Protein AF-A0A2N2T9Z0-F1 (afdb_monomer_lite)

Radius of gyration: 15.75 Å; chains: 1; bounding box: 31×23×44 Å

Foldseek 3Di:
DVVVVVVLVCVLCLPVCCCVPPLCPPVSNDLLSVLVCCCPVVPHPVVVSVVSVVVVVVVVVVSVVVVVVVVVVVVVVD

Secondary structure (DSSP, 8-state):
-HHHHHHHHHHHTHHHHHHHHTTT-TT---HHHHHHHHHHTSS--HHHHHHHHHHHHHHHHHHHHHHHHHHHHHHTT-

pLDDT: mean 81.25, std 6.17, range [54.06, 90.81]

Structure (mmCIF, N/CA/C/O backbone):
data_AF-A0A2N2T9Z0-F1
#
_entry.id   AF-A0A2N2T9Z0-F1
#
loop_
_atom_site.group_PDB
_atom_site.id
_atom_site.type_symbol
_atom_site.label_atom_id
_atom_site.label_alt_id
_atom_site.label_comp_id
_atom_site.label_asym_id
_atom_site.label_entity_id
_atom_site.label_seq_id
_atom_site.pdbx_PDB_ins_code
_atom_site.Cartn_x
_atom_site.Cartn_y
_atom_site.Cartn_z
_atom_site.occupancy
_atom_site.B_iso_or_equiv
_atom_site.auth_seq_id
_atom_site.auth_comp_id
_atom_site.auth_asym_id
_atom_site.auth_atom_id
_atom_site.pdbx_PDB_model_num
ATOM 1 N N . LEU A 1 1 ? -10.203 -6.470 19.233 1.00 65.00 1 LEU A N 1
ATOM 2 C CA . LEU A 1 1 ? -9.819 -5.191 18.584 1.00 65.00 1 LEU A CA 1
ATOM 3 C C . LEU A 1 1 ? -8.392 -5.233 18.041 1.00 65.00 1 LEU A C 1
ATOM 5 O O . LEU A 1 1 ? -8.242 -5.107 16.834 1.00 65.00 1 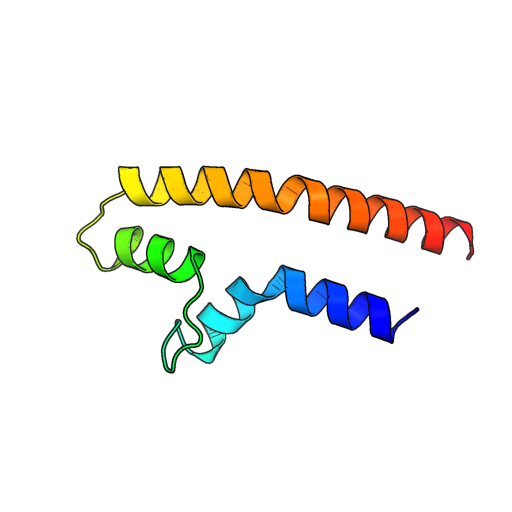LEU A O 1
ATOM 9 N N . VAL A 1 2 ? -7.385 -5.517 18.880 1.00 73.31 2 VAL A N 1
ATOM 10 C CA . VAL A 1 2 ? -5.951 -5.476 18.514 1.00 73.31 2 VAL A CA 1
ATOM 11 C C . VAL A 1 2 ? -5.580 -6.320 17.286 1.00 73.31 2 VAL A C 1
ATOM 13 O O . VAL A 1 2 ? -4.954 -5.810 16.374 1.00 73.31 2 VAL A O 1
ATOM 16 N N . VAL A 1 3 ? -6.016 -7.582 17.183 1.00 81.25 3 VAL A N 1
ATOM 17 C CA . VAL A 1 3 ? -5.697 -8.422 16.003 1.00 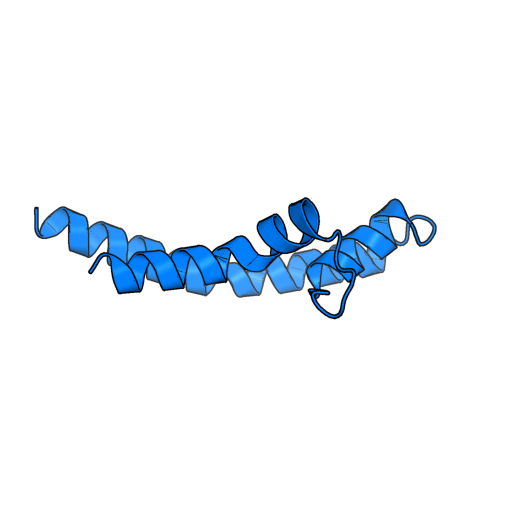81.25 3 VAL A CA 1
ATOM 18 C C . VAL A 1 3 ? -6.216 -7.795 14.703 1.00 81.25 3 VAL A C 1
ATOM 20 O O . VAL A 1 3 ? -5.542 -7.808 13.676 1.00 81.25 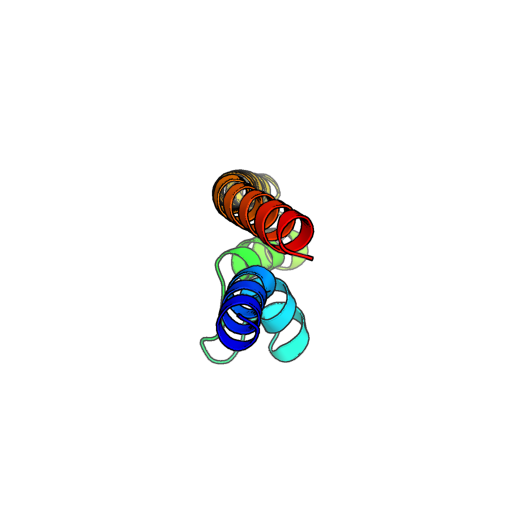3 VAL A O 1
ATOM 23 N N . TRP A 1 4 ? -7.404 -7.191 14.755 1.00 78.81 4 TRP A N 1
ATOM 24 C CA . TRP A 1 4 ? -8.032 -6.610 13.576 1.00 78.81 4 TRP A CA 1
ATOM 25 C C . TRP A 1 4 ? -7.394 -5.283 13.163 1.00 78.81 4 TRP A C 1
ATOM 27 O O . TRP A 1 4 ? -7.287 -4.996 11.971 1.00 78.81 4 TRP A O 1
ATOM 37 N N . THR A 1 5 ? -6.931 -4.484 14.125 1.00 77.81 5 THR A N 1
ATOM 38 C CA . THR A 1 5 ? -6.157 -3.274 13.828 1.00 77.81 5 THR A CA 1
ATOM 39 C C . THR A 1 5 ? -4.779 -3.630 13.282 1.00 77.81 5 THR A C 1
ATOM 41 O O . THR A 1 5 ? -4.389 -3.052 12.272 1.00 77.81 5 THR A O 1
ATOM 44 N N . THR A 1 6 ? -4.096 -4.637 13.838 1.00 80.56 6 THR A N 1
ATOM 45 C CA . THR A 1 6 ? -2.802 -5.109 13.323 1.00 80.56 6 THR A CA 1
ATOM 46 C C . THR A 1 6 ? -2.909 -5.559 11.868 1.00 80.56 6 THR A C 1
ATOM 48 O O . THR A 1 6 ? -2.167 -5.052 11.037 1.00 80.56 6 THR A O 1
ATOM 51 N N . ILE A 1 7 ? -3.885 -6.409 11.520 1.00 81.75 7 ILE A N 1
ATOM 52 C CA . ILE A 1 7 ? -4.095 -6.853 10.128 1.00 81.75 7 ILE A CA 1
ATOM 53 C C . ILE A 1 7 ? -4.371 -5.660 9.199 1.00 81.75 7 ILE A C 1
ATOM 55 O O . ILE A 1 7 ? -3.792 -5.569 8.118 1.00 81.75 7 ILE A O 1
ATOM 59 N N . THR A 1 8 ? -5.201 -4.705 9.631 1.00 77.75 8 THR A N 1
ATOM 60 C CA . THR A 1 8 ? -5.513 -3.506 8.832 1.00 77.75 8 THR A CA 1
ATOM 61 C C . THR A 1 8 ? -4.266 -2.642 8.597 1.00 77.75 8 THR A C 1
ATOM 63 O O . THR A 1 8 ? -4.045 -2.167 7.486 1.00 77.75 8 THR A O 1
ATOM 66 N N . ILE A 1 9 ? -3.426 -2.455 9.620 1.00 81.06 9 ILE A N 1
ATOM 67 C CA . ILE A 1 9 ? -2.175 -1.686 9.526 1.00 81.06 9 ILE A CA 1
ATOM 68 C C . ILE A 1 9 ? -1.172 -2.390 8.607 1.00 81.06 9 ILE A C 1
ATOM 70 O O . ILE A 1 9 ? -0.529 -1.730 7.792 1.00 81.06 9 ILE A O 1
ATOM 74 N N . THR A 1 10 ? -1.055 -3.717 8.698 1.00 79.12 10 THR A N 1
ATOM 75 C CA . THR A 1 10 ? -0.159 -4.490 7.831 1.00 79.12 10 THR A CA 1
ATOM 76 C C . THR A 1 10 ? -0.563 -4.362 6.364 1.00 79.12 10 THR A C 1
ATOM 78 O O . THR A 1 10 ? 0.308 -4.135 5.533 1.00 79.12 10 THR A O 1
ATOM 81 N N . VAL A 1 11 ? -1.863 -4.412 6.045 1.00 78.19 11 VAL A N 1
ATOM 82 C CA . VAL A 1 11 ? -2.374 -4.219 4.673 1.00 78.19 11 VAL A CA 1
ATOM 83 C C . VAL A 1 11 ? -2.100 -2.802 4.153 1.00 78.19 11 VAL A C 1
ATOM 85 O O . VAL A 1 11 ? -1.733 -2.626 2.994 1.00 78.19 11 VAL A O 1
ATOM 88 N N . LEU A 1 12 ? -2.223 -1.788 5.010 1.00 80.19 12 LEU A N 1
ATOM 89 C CA . LEU A 1 12 ? -1.962 -0.392 4.645 1.00 80.19 12 LEU A CA 1
ATOM 90 C C . LEU A 1 12 ? -0.487 -0.102 4.334 1.00 80.19 12 LEU A C 1
ATOM 92 O O . LEU A 1 12 ? -0.201 0.771 3.521 1.00 80.19 12 LEU A O 1
ATOM 96 N N . LYS A 1 13 ? 0.445 -0.826 4.965 1.00 81.88 13 LYS A N 1
ATOM 97 C CA . LYS A 1 13 ? 1.896 -0.604 4.839 1.00 81.88 13 LYS A CA 1
ATOM 98 C C . LYS A 1 13 ? 2.616 -1.618 3.947 1.00 81.88 13 LYS A C 1
ATOM 100 O O . LYS A 1 13 ? 3.844 -1.662 3.956 1.00 81.88 13 LYS A O 1
ATOM 105 N N . VAL A 1 14 ? 1.887 -2.423 3.167 1.00 82.31 14 VAL A N 1
ATOM 106 C CA . VAL A 1 14 ? 2.487 -3.458 2.300 1.00 82.31 14 VAL A CA 1
ATOM 107 C C . VAL A 1 14 ? 3.563 -2.872 1.380 1.00 82.31 14 VAL A C 1
ATOM 109 O O . VAL A 1 14 ? 4.623 -3.474 1.245 1.00 82.31 14 VAL A O 1
ATOM 112 N N . PHE A 1 15 ? 3.343 -1.683 0.809 1.00 77.25 15 PHE A N 1
ATOM 113 C CA . PHE A 1 15 ? 4.347 -1.016 -0.028 1.00 77.25 15 PHE A CA 1
ATOM 114 C C . PHE A 1 15 ? 5.641 -0.696 0.734 1.00 77.25 15 PHE A C 1
ATOM 116 O O . PHE A 1 15 ? 6.717 -1.102 0.293 1.00 77.25 15 PHE A O 1
ATOM 123 N N . ASP A 1 16 ? 5.537 -0.011 1.878 1.00 81.88 16 ASP A N 1
ATOM 124 C CA . ASP A 1 16 ? 6.703 0.385 2.678 1.00 81.88 16 ASP A CA 1
ATOM 125 C C . ASP A 1 16 ? 7.533 -0.842 3.084 1.00 81.88 16 ASP A C 1
ATOM 127 O O . ASP A 1 16 ? 8.762 -0.826 3.027 1.00 81.88 16 ASP A O 1
ATOM 131 N N . ILE A 1 17 ? 6.853 -1.934 3.446 1.00 85.44 17 ILE A N 1
ATOM 132 C CA . ILE A 1 17 ? 7.485 -3.192 3.852 1.00 85.44 17 ILE A CA 1
ATOM 133 C C . ILE A 1 17 ? 8.190 -3.857 2.668 1.00 85.44 17 ILE A C 1
ATOM 135 O O . ILE A 1 17 ? 9.358 -4.221 2.782 1.00 85.44 17 ILE A O 1
ATOM 139 N N . VAL A 1 18 ? 7.511 -4.010 1.529 1.00 86.81 18 VAL A N 1
ATOM 140 C CA . VAL A 1 18 ? 8.085 -4.651 0.336 1.00 86.81 18 VAL A CA 1
ATOM 141 C C . VAL A 1 18 ? 9.312 -3.889 -0.154 1.00 86.81 18 VAL A C 1
ATOM 143 O O . VAL A 1 18 ? 10.341 -4.496 -0.452 1.00 86.81 18 VAL A O 1
ATOM 146 N N . MET A 1 19 ? 9.233 -2.560 -0.212 1.00 82.69 19 MET A N 1
ATOM 147 C CA . MET A 1 19 ? 10.344 -1.740 -0.680 1.00 82.69 19 MET A CA 1
ATOM 148 C C . MET A 1 19 ? 11.561 -1.836 0.251 1.00 82.69 19 MET A C 1
ATOM 150 O O . MET A 1 19 ? 12.683 -1.969 -0.234 1.00 82.69 19 MET A O 1
ATOM 154 N N . ALA A 1 20 ? 11.351 -1.816 1.570 1.00 85.12 20 ALA A N 1
ATOM 155 C CA . ALA A 1 20 ? 12.434 -1.882 2.550 1.00 85.12 20 ALA A CA 1
ATOM 156 C C . ALA A 1 20 ? 13.060 -3.282 2.686 1.00 85.12 20 ALA A C 1
ATOM 158 O O . ALA A 1 20 ? 14.262 -3.393 2.913 1.00 85.12 20 ALA A O 1
ATOM 159 N N . MET A 1 21 ? 12.256 -4.343 2.569 1.00 87.06 21 MET A N 1
ATOM 160 C CA . MET A 1 21 ? 12.692 -5.712 2.870 1.00 87.06 21 MET A CA 1
ATOM 161 C C . MET A 1 21 ? 13.231 -6.458 1.650 1.00 87.06 21 MET A C 1
ATOM 163 O O . MET A 1 21 ? 14.214 -7.185 1.764 1.00 87.06 21 MET A O 1
ATOM 167 N N . THR A 1 22 ? 12.582 -6.319 0.491 1.00 85.81 22 THR A N 1
ATOM 168 C CA . THR A 1 22 ? 12.913 -7.108 -0.710 1.00 85.81 22 THR A CA 1
ATOM 169 C C . THR A 1 22 ? 13.191 -6.245 -1.933 1.00 85.81 22 THR A C 1
ATOM 171 O O . THR A 1 22 ? 13.659 -6.757 -2.950 1.00 85.81 22 THR A O 1
ATOM 174 N N . GLY A 1 23 ? 12.860 -4.951 -1.885 1.00 81.88 23 GLY A N 1
ATOM 175 C CA . GLY A 1 23 ? 12.890 -4.079 -3.057 1.00 81.88 23 GLY A CA 1
ATOM 176 C C . GLY A 1 23 ? 11.962 -4.558 -4.181 1.00 81.88 23 GLY A C 1
ATOM 177 O O . GLY A 1 23 ? 12.165 -4.177 -5.331 1.00 81.88 23 GLY A O 1
ATOM 178 N N . GLY A 1 24 ? 10.973 -5.411 -3.874 1.00 81.19 24 GLY A N 1
ATOM 179 C CA . GLY A 1 24 ? 10.055 -6.003 -4.855 1.00 81.19 24 GLY A CA 1
ATOM 180 C C . GLY A 1 24 ? 10.558 -7.266 -5.559 1.00 81.19 24 GLY A C 1
ATOM 181 O O . GLY A 1 24 ? 9.918 -7.701 -6.510 1.00 81.19 24 GLY A O 1
ATOM 182 N N . GLN A 1 25 ?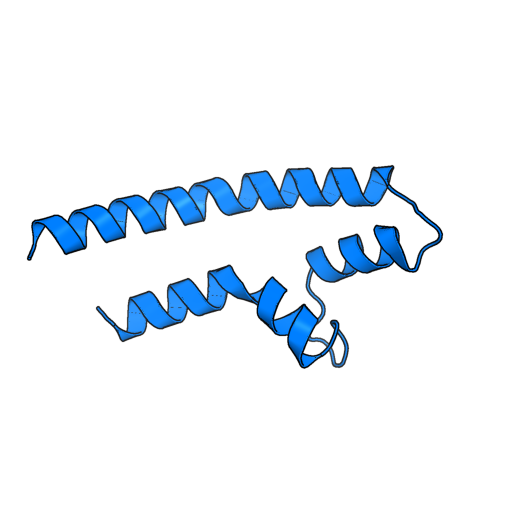 11.678 -7.850 -5.126 1.00 80.69 25 GLN A N 1
ATOM 183 C CA . GLN A 1 25 ? 12.172 -9.137 -5.635 1.00 80.69 25 GLN A CA 1
ATOM 184 C C . GLN A 1 25 ? 11.413 -10.326 -5.014 1.00 80.69 25 GLN A C 1
ATOM 186 O O . GLN A 1 25 ? 10.733 -10.161 -4.003 1.00 80.69 25 GLN A O 1
ATOM 191 N N . TRP A 1 26 ? 11.569 -11.531 -5.581 1.00 85.62 26 TRP A N 1
ATOM 192 C CA . TRP A 1 26 ? 10.980 -12.784 -5.063 1.00 85.62 26 TRP A CA 1
ATOM 193 C C . TRP A 1 26 ? 9.442 -12.814 -5.062 1.00 85.62 26 TRP A C 1
ATOM 195 O O . TRP A 1 26 ? 8.826 -13.198 -4.072 1.00 85.62 26 TRP A O 1
ATOM 205 N N . ASP A 1 27 ? 8.820 -12.365 -6.155 1.00 80.12 27 ASP A N 1
ATOM 206 C CA . ASP A 1 27 ? 7.357 -12.297 -6.331 1.00 80.12 27 ASP A CA 1
ATOM 207 C C . ASP A 1 27 ? 6.604 -11.434 -5.301 1.00 80.12 27 ASP A C 1
ATOM 209 O O . ASP A 1 27 ? 5.376 -11.441 -5.249 1.00 80.12 27 ASP A O 1
ATOM 213 N N . THR A 1 28 ? 7.302 -10.611 -4.515 1.00 86.25 28 THR A N 1
ATOM 214 C CA . THR A 1 28 ? 6.654 -9.657 -3.602 1.00 86.25 28 THR A CA 1
ATOM 215 C C . THR A 1 28 ? 6.384 -8.303 -4.262 1.00 86.25 28 THR A C 1
ATOM 217 O O . THR A 1 28 ? 6.153 -7.325 -3.559 1.00 86.25 28 THR A O 1
ATOM 220 N N . SER A 1 29 ? 6.491 -8.190 -5.589 1.00 83.19 29 SER A N 1
ATOM 221 C CA . SER A 1 29 ? 6.376 -6.915 -6.301 1.00 83.19 29 SER A CA 1
ATOM 222 C C . SER A 1 29 ? 4.978 -6.312 -6.152 1.00 83.19 29 SER A C 1
ATOM 224 O O . SER A 1 29 ? 3.976 -6.965 -6.444 1.00 83.19 29 SER A O 1
ATOM 226 N N . VAL A 1 30 ? 4.907 -5.042 -5.755 1.00 84.75 30 VAL A N 1
ATOM 227 C CA . VAL A 1 30 ? 3.653 -4.281 -5.652 1.00 84.75 30 VAL A CA 1
ATOM 228 C C . VAL A 1 30 ? 3.601 -3.251 -6.779 1.00 84.75 30 VAL A C 1
ATOM 230 O O . VAL A 1 30 ? 4.634 -2.819 -7.281 1.00 84.75 30 VAL A O 1
ATOM 233 N N . LEU A 1 31 ? 2.405 -2.798 -7.166 1.00 80.06 31 LEU A N 1
ATOM 234 C CA . LEU A 1 31 ? 2.220 -1.773 -8.205 1.00 80.06 31 LEU A CA 1
ATOM 235 C C . LEU A 1 31 ? 3.061 -0.500 -7.962 1.00 80.06 31 LEU A C 1
ATOM 237 O O . LEU A 1 31 ? 3.521 0.145 -8.900 1.00 80.06 31 LEU A O 1
ATOM 241 N N . ALA A 1 32 ? 3.312 -0.163 -6.698 1.00 81.19 32 ALA A N 1
ATOM 242 C CA . ALA A 1 32 ? 4.165 0.956 -6.318 1.00 81.19 32 ALA A CA 1
ATOM 243 C C . ALA A 1 32 ? 5.672 0.701 -6.559 1.00 81.19 32 ALA A C 1
ATOM 245 O O . ALA A 1 32 ? 6.410 1.655 -6.800 1.00 81.19 32 ALA A O 1
ATOM 246 N N . ASN A 1 33 ? 6.135 -0.555 -6.589 1.00 83.88 33 ASN A N 1
ATOM 247 C CA . ASN A 1 33 ? 7.494 -0.889 -7.031 1.00 83.88 33 ASN A CA 1
ATOM 248 C C . ASN A 1 33 ? 7.686 -0.571 -8.517 1.00 83.88 33 ASN A C 1
ATOM 250 O O . ASN A 1 33 ? 8.716 -0.014 -8.874 1.00 83.88 33 ASN A O 1
ATOM 254 N N . LEU A 1 34 ? 6.677 -0.820 -9.363 1.00 81.38 34 LEU A N 1
ATOM 255 C CA . LEU A 1 34 ? 6.731 -0.430 -10.780 1.00 81.38 34 LEU A CA 1
ATOM 256 C C . LEU A 1 34 ? 6.856 1.087 -10.952 1.00 81.38 34 LEU A C 1
ATOM 258 O O . LEU A 1 34 ? 7.621 1.551 -11.791 1.00 81.38 34 LEU A O 1
ATOM 262 N N . MET A 1 35 ? 6.149 1.865 -10.129 1.00 85.62 35 MET A N 1
ATOM 263 C CA . MET A 1 35 ? 6.278 3.323 -10.117 1.00 85.62 35 MET A CA 1
ATOM 264 C C . MET A 1 35 ? 7.693 3.766 -9.719 1.00 85.62 35 MET A C 1
ATOM 266 O O . MET A 1 35 ? 8.265 4.645 -10.359 1.00 85.62 35 MET A O 1
ATOM 270 N N . TYR A 1 36 ? 8.271 3.149 -8.684 1.00 81.12 36 TYR A N 1
ATOM 271 C CA . TYR A 1 36 ? 9.639 3.437 -8.251 1.00 81.12 36 TYR A CA 1
ATOM 272 C C . TYR A 1 36 ? 10.665 3.072 -9.332 1.00 81.12 36 TYR A C 1
ATOM 274 O O . TYR A 1 36 ? 11.557 3.865 -9.640 1.00 81.12 36 TYR A O 1
ATOM 282 N N . ASP A 1 37 ? 10.512 1.904 -9.953 1.00 82.06 37 ASP A N 1
ATOM 283 C C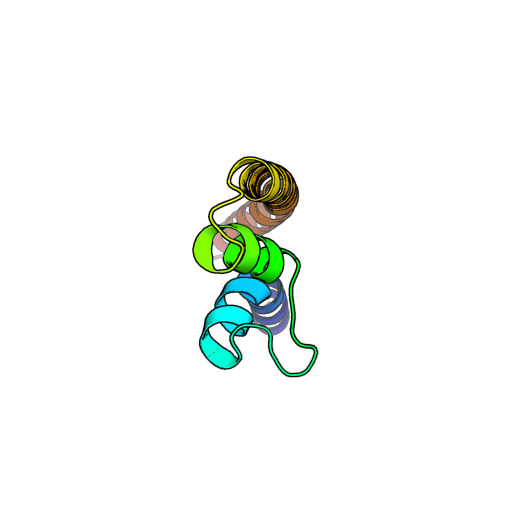A . ASP A 1 37 ? 11.410 1.434 -11.000 1.00 82.06 37 ASP A CA 1
ATOM 284 C C . ASP A 1 37 ? 11.311 2.304 -12.257 1.00 82.06 37 ASP A C 1
ATOM 286 O O . ASP A 1 37 ? 12.343 2.681 -12.800 1.00 82.06 37 ASP A O 1
ATOM 290 N N . TRP A 1 38 ? 10.121 2.718 -12.698 1.00 79.06 38 TRP A N 1
ATOM 291 C CA . TRP A 1 38 ? 9.982 3.634 -13.841 1.00 79.06 38 TRP A CA 1
ATOM 292 C C . TRP A 1 38 ? 10.503 5.044 -13.556 1.00 79.06 38 TRP A C 1
ATOM 294 O O . TRP A 1 38 ? 11.084 5.671 -14.445 1.00 79.06 38 TRP A O 1
ATOM 304 N N . MET A 1 39 ? 10.362 5.522 -12.318 1.00 79.69 39 MET A N 1
ATOM 305 C CA . MET A 1 39 ? 10.846 6.842 -11.924 1.00 79.69 39 MET A CA 1
ATOM 306 C C . MET A 1 39 ? 12.372 6.896 -11.775 1.00 79.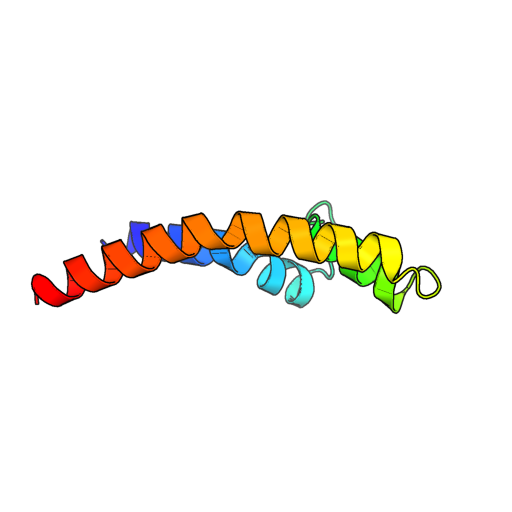69 39 MET A C 1
ATOM 308 O O . MET A 1 39 ? 12.976 7.895 -12.160 1.00 79.69 39 MET A O 1
ATOM 312 N N . PHE A 1 40 ? 13.001 5.845 -11.237 1.00 74.38 40 PHE A N 1
ATOM 313 C CA . PHE A 1 40 ? 14.423 5.874 -10.863 1.00 74.38 40 PHE A CA 1
ATOM 314 C C . PHE A 1 40 ? 15.333 4.924 -11.650 1.00 74.38 40 PHE A C 1
ATOM 316 O O . PHE A 1 40 ? 16.520 5.213 -11.779 1.00 74.38 40 PHE A O 1
ATOM 323 N N . ARG A 1 41 ? 14.827 3.802 -12.179 1.00 71.62 41 ARG A N 1
ATOM 324 C CA . ARG A 1 41 ? 15.630 2.795 -12.908 1.00 71.62 41 ARG A CA 1
ATOM 325 C C . ARG A 1 41 ? 15.336 2.747 -14.411 1.00 71.62 41 ARG A C 1
ATOM 327 O O . ARG A 1 41 ? 16.217 2.401 -15.187 1.00 71.62 41 ARG A O 1
ATOM 334 N N . GLY A 1 42 ? 14.131 3.126 -14.833 1.00 66.94 42 GLY A N 1
ATOM 335 C CA . GLY A 1 42 ? 13.633 3.038 -16.211 1.00 66.94 42 GLY A CA 1
ATOM 336 C C . GLY A 1 42 ? 13.979 4.219 -17.123 1.00 66.94 42 GLY A C 1
ATOM 337 O O . GLY A 1 42 ? 13.379 4.343 -18.184 1.00 66.94 42 GLY A O 1
ATOM 338 N N . GLY A 1 43 ? 14.906 5.096 -16.726 1.00 69.31 43 GLY A N 1
ATOM 339 C CA . GLY A 1 43 ? 15.316 6.252 -17.535 1.00 69.31 43 GLY A CA 1
ATOM 340 C C . GLY A 1 43 ? 14.500 7.534 -17.323 1.00 69.31 43 GLY A C 1
ATOM 341 O O . GLY A 1 43 ? 14.601 8.443 -18.140 1.00 69.31 43 GLY A O 1
ATOM 342 N N . GLY A 1 44 ? 13.728 7.635 -16.232 1.00 75.62 44 GLY A N 1
ATOM 343 C CA . GLY A 1 44 ? 13.041 8.875 -15.839 1.00 75.62 44 GLY A CA 1
ATOM 344 C C . GLY A 1 44 ? 11.667 9.072 -16.485 1.00 75.62 44 GLY A C 1
ATOM 345 O O . GLY A 1 44 ? 11.312 10.185 -16.867 1.00 75.62 44 GLY A O 1
ATOM 346 N N . ASP A 1 45 ? 10.868 8.011 -16.619 1.00 80.56 45 ASP A N 1
ATOM 347 C CA . ASP A 1 45 ? 9.529 8.094 -17.215 1.00 80.56 45 ASP A CA 1
ATOM 348 C C . ASP A 1 45 ? 8.502 8.606 -16.177 1.00 80.56 45 ASP A C 1
ATOM 350 O O . ASP A 1 45 ? 7.699 7.869 -15.585 1.00 80.56 45 ASP A O 1
ATOM 354 N N . TYR A 1 46 ? 8.574 9.911 -15.895 1.00 80.62 46 TYR A N 1
ATOM 355 C CA . TYR A 1 46 ? 7.763 10.588 -14.874 1.00 80.62 46 TYR A CA 1
ATOM 356 C C . TYR A 1 46 ? 6.264 10.612 -15.217 1.00 80.62 46 TYR A C 1
ATOM 358 O O . TYR A 1 46 ? 5.424 10.661 -14.317 1.00 80.62 46 TYR A O 1
ATOM 366 N N . GLY A 1 47 ? 5.899 10.539 -16.502 1.00 84.38 47 GLY A N 1
ATOM 367 C CA . GLY A 1 47 ? 4.498 10.539 -16.940 1.00 84.38 47 GLY A CA 1
ATOM 368 C C . GLY A 1 47 ? 3.761 9.261 -16.532 1.00 84.38 47 GLY A C 1
ATOM 369 O O . GLY A 1 47 ? 2.673 9.309 -15.952 1.00 84.38 47 GLY A O 1
ATOM 370 N N . ARG A 1 48 ? 4.388 8.099 -16.747 1.00 83.12 48 ARG A N 1
ATOM 371 C CA . ARG A 1 48 ? 3.821 6.806 -16.328 1.00 83.12 48 ARG A CA 1
ATOM 372 C C . ARG A 1 48 ? 3.796 6.665 -14.809 1.00 83.12 48 ARG A C 1
ATOM 374 O O . ARG A 1 48 ? 2.799 6.217 -14.243 1.00 83.12 48 ARG A O 1
ATOM 381 N N . SER A 1 49 ? 4.860 7.121 -14.154 1.00 84.94 49 SER A N 1
ATOM 382 C CA . SER A 1 49 ? 4.987 7.074 -12.696 1.00 84.94 49 SER A CA 1
ATOM 383 C C . SER A 1 49 ? 3.959 7.976 -11.998 1.00 84.94 49 SER A C 1
ATOM 385 O O . SER A 1 49 ? 3.302 7.545 -11.056 1.00 84.94 49 SER A O 1
ATOM 387 N N . SER A 1 50 ? 3.738 9.198 -12.495 1.00 86.25 50 SER A N 1
ATOM 388 C CA . SER A 1 50 ? 2.745 10.126 -11.926 1.00 86.25 50 SER A CA 1
ATOM 389 C C . SER A 1 50 ? 1.303 9.645 -12.109 1.00 86.25 50 SER A C 1
ATOM 391 O O . SER A 1 50 ? 0.487 9.794 -11.199 1.00 86.25 50 SER A O 1
ATOM 393 N N . THR A 1 51 ? 0.997 8.991 -13.234 1.00 89.44 51 THR A N 1
ATOM 394 C CA . THR A 1 51 ? -0.321 8.379 -13.465 1.00 89.44 51 THR A CA 1
ATOM 395 C C . THR A 1 51 ? -0.604 7.278 -12.440 1.00 89.44 51 THR A C 1
ATOM 397 O O . THR A 1 51 ? -1.668 7.269 -11.820 1.00 89.44 51 THR A O 1
ATOM 400 N N . LEU A 1 52 ? 0.363 6.384 -12.199 1.00 87.38 52 LEU A N 1
ATOM 401 C CA . LEU A 1 52 ? 0.241 5.360 -11.156 1.00 87.38 52 LEU A CA 1
ATOM 402 C C . LEU A 1 52 ? 0.126 5.974 -9.755 1.00 87.38 52 LEU A C 1
ATOM 404 O O . LEU A 1 52 ? -0.712 5.529 -8.972 1.00 87.38 52 LEU A O 1
ATOM 408 N N . ALA A 1 53 ? 0.905 7.018 -9.455 1.00 85.56 53 ALA A N 1
ATOM 409 C CA . ALA A 1 53 ? 0.839 7.725 -8.176 1.00 85.56 53 ALA A CA 1
ATOM 410 C C . ALA A 1 53 ? -0.567 8.274 -7.906 1.00 85.56 53 ALA A C 1
ATOM 412 O O . ALA A 1 53 ? -1.104 8.092 -6.816 1.00 85.56 53 ALA A O 1
ATOM 413 N N . MET A 1 54 ? -1.190 8.904 -8.908 1.00 90.81 54 MET A N 1
ATOM 414 C CA . MET A 1 54 ? -2.547 9.440 -8.791 1.00 90.81 54 MET A CA 1
ATOM 415 C C . MET A 1 54 ? -3.585 8.349 -8.528 1.00 90.81 54 MET A C 1
ATOM 417 O O . MET A 1 54 ? -4.436 8.512 -7.652 1.00 90.81 54 MET A O 1
ATOM 421 N N . VAL A 1 55 ? -3.505 7.225 -9.243 1.00 89.12 55 VAL A N 1
ATOM 422 C CA . VAL A 1 55 ? -4.416 6.088 -9.037 1.00 89.12 55 VAL A CA 1
ATOM 423 C C . VAL A 1 55 ? -4.263 5.517 -7.625 1.00 89.12 55 VAL A C 1
ATOM 425 O O . VAL A 1 55 ? -5.262 5.299 -6.937 1.00 89.12 55 VAL A O 1
ATOM 428 N N . LEU A 1 56 ? -3.024 5.327 -7.159 1.00 86.81 56 LEU A N 1
ATOM 429 C CA . LEU A 1 56 ? -2.740 4.831 -5.809 1.00 86.81 56 LEU A CA 1
ATOM 430 C C . LEU A 1 56 ? -3.226 5.805 -4.728 1.00 86.81 56 LEU A C 1
ATOM 432 O O . LEU A 1 56 ? -3.853 5.376 -3.762 1.00 86.81 56 LEU A O 1
ATOM 436 N N . MET A 1 57 ? -3.005 7.109 -4.909 1.00 88.00 57 MET A N 1
ATOM 437 C CA . MET A 1 57 ? -3.474 8.148 -3.988 1.00 88.00 57 MET A CA 1
ATOM 438 C C . MET A 1 57 ? -4.993 8.063 -3.799 1.00 88.00 57 MET A C 1
ATOM 440 O O . MET A 1 57 ? -5.477 8.037 -2.669 1.00 88.00 57 MET A O 1
ATOM 444 N N . LEU A 1 58 ? -5.747 7.952 -4.897 1.00 90.31 58 LEU A N 1
ATOM 445 C CA . LEU A 1 58 ? -7.204 7.826 -4.849 1.00 90.31 58 LEU A CA 1
ATOM 446 C C . LEU A 1 58 ? -7.657 6.524 -4.180 1.00 90.31 58 LEU A C 1
ATOM 448 O O . LEU A 1 58 ? -8.612 6.542 -3.405 1.00 90.31 58 LEU A O 1
ATOM 452 N N . ALA A 1 59 ? -6.962 5.413 -4.428 1.00 85.88 59 ALA A N 1
ATOM 453 C CA . ALA A 1 59 ? -7.271 4.122 -3.815 1.00 85.88 59 ALA A CA 1
ATOM 454 C C . ALA A 1 59 ? -7.048 4.109 -2.288 1.00 85.88 59 ALA A C 1
ATOM 456 O O . ALA A 1 59 ? -7.753 3.402 -1.568 1.00 85.88 59 ALA A O 1
ATOM 457 N N . VAL A 1 60 ? -6.108 4.910 -1.776 1.00 83.00 60 VAL A N 1
ATOM 458 C CA . VAL A 1 60 ? -5.784 4.985 -0.338 1.00 83.00 60 VAL A CA 1
ATOM 459 C C . VAL A 1 60 ? -6.806 5.811 0.454 1.00 83.00 60 VAL A C 1
ATOM 461 O O . VAL A 1 60 ? -7.097 5.479 1.606 1.00 83.00 60 VAL A O 1
ATOM 464 N N . ILE A 1 61 ? -7.401 6.849 -0.149 1.00 88.81 61 ILE A N 1
ATOM 465 C CA . ILE A 1 61 ? -8.391 7.737 0.497 1.00 88.81 61 ILE A CA 1
ATOM 466 C C . ILE A 1 61 ? -9.523 6.979 1.218 1.00 88.81 61 ILE A C 1
ATOM 468 O O . ILE A 1 61 ? -9.749 7.260 2.400 1.00 88.81 61 ILE A O 1
ATOM 472 N N . PRO A 1 62 ? -10.243 6.026 0.590 1.00 84.44 62 PRO A N 1
ATOM 473 C CA . PRO A 1 62 ? -11.328 5.321 1.266 1.00 84.44 62 PRO A CA 1
ATOM 474 C C . PRO A 1 62 ? -10.822 4.518 2.465 1.00 84.44 62 PRO A C 1
ATOM 476 O O . PRO A 1 62 ? -11.443 4.555 3.526 1.00 84.44 62 PRO A O 1
ATOM 479 N N . VAL A 1 63 ? -9.672 3.851 2.344 1.00 83.00 63 VAL A N 1
ATOM 480 C CA . VAL A 1 63 ? -9.118 3.041 3.437 1.00 83.00 63 VAL A CA 1
ATOM 481 C C . VAL A 1 63 ? -8.727 3.923 4.624 1.00 83.00 63 VAL A C 1
ATOM 483 O O . VAL A 1 63 ? -9.061 3.597 5.764 1.00 83.00 63 VAL A O 1
ATOM 486 N N . MET A 1 64 ? -8.114 5.081 4.365 1.00 82.75 64 MET A N 1
ATOM 487 C CA . MET A 1 64 ? -7.811 6.086 5.390 1.00 82.75 64 MET A CA 1
ATOM 488 C C . MET A 1 64 ? -9.081 6.626 6.055 1.00 82.75 64 MET A C 1
ATOM 490 O O . MET A 1 64 ? -9.135 6.740 7.278 1.00 82.75 64 MET A O 1
ATOM 494 N N . ALA A 1 65 ? -10.137 6.900 5.284 1.00 86.56 65 ALA A N 1
ATOM 495 C CA . ALA A 1 65 ? -11.408 7.371 5.827 1.00 86.56 65 ALA A CA 1
ATOM 496 C C . ALA A 1 65 ? -12.062 6.334 6.756 1.00 86.56 65 ALA A C 1
ATOM 498 O O . ALA A 1 65 ? -12.511 6.685 7.850 1.00 86.56 65 ALA A O 1
ATOM 499 N N . PHE A 1 66 ? -12.084 5.055 6.365 1.00 84.38 66 PHE A N 1
ATOM 500 C CA . PHE A 1 66 ? -12.577 3.976 7.228 1.00 84.38 66 PHE A CA 1
ATOM 501 C C . PHE A 1 66 ? -11.712 3.807 8.482 1.00 84.38 66 PHE A C 1
ATOM 503 O O . PHE A 1 66 ? -12.253 3.640 9.577 1.00 84.38 66 PHE A O 1
ATOM 510 N N . ASN A 1 67 ? -10.387 3.904 8.344 1.00 81.25 67 ASN A N 1
ATOM 511 C CA . ASN A 1 67 ? -9.453 3.794 9.461 1.00 81.25 67 ASN A CA 1
ATOM 512 C C . ASN A 1 67 ? -9.664 4.912 10.497 1.00 81.25 67 ASN A C 1
ATOM 514 O O . ASN A 1 67 ? -9.833 4.622 11.679 1.00 81.25 67 ASN A O 1
ATOM 518 N N . ILE A 1 68 ? -9.774 6.168 10.051 1.00 84.56 68 ILE A N 1
ATOM 519 C CA . ILE A 1 68 ? -10.001 7.328 10.928 1.00 84.56 68 ILE A CA 1
ATOM 520 C C . ILE A 1 68 ? -11.366 7.246 11.616 1.00 84.56 68 ILE A C 1
ATOM 522 O O . ILE A 1 68 ? -11.469 7.496 12.815 1.00 84.56 68 ILE A O 1
ATOM 526 N N . ARG A 1 69 ? -12.434 6.887 10.887 1.00 86.00 69 ARG A N 1
ATOM 527 C CA . ARG A 1 69 ? -13.776 6.746 11.484 1.00 86.00 69 ARG A CA 1
ATOM 528 C C . ARG A 1 69 ? -13.790 5.694 12.586 1.00 86.00 69 ARG A C 1
ATOM 530 O O . ARG A 1 69 ? -14.379 5.927 13.637 1.00 86.00 69 ARG A O 1
ATOM 537 N N . ARG A 1 70 ? -13.121 4.565 12.354 1.00 81.75 70 ARG A N 1
ATOM 538 C CA . ARG A 1 70 ? -12.961 3.506 13.348 1.00 81.75 70 ARG A CA 1
ATOM 539 C C . ARG A 1 70 ? -12.149 3.980 14.551 1.00 81.75 70 ARG A C 1
ATOM 541 O O . ARG A 1 70 ? -12.581 3.763 15.674 1.00 81.75 70 ARG A O 1
ATOM 548 N N . PHE A 1 71 ? -11.023 4.651 14.320 1.00 80.25 71 PHE A N 1
ATOM 549 C CA . PHE A 1 71 ? -10.172 5.179 15.385 1.00 80.25 71 PHE A CA 1
ATOM 550 C C . PHE A 1 71 ? -10.943 6.140 16.305 1.00 80.25 71 PHE A C 1
ATOM 552 O O . PHE A 1 71 ? -10.925 5.976 17.518 1.00 80.25 71 PHE A O 1
ATOM 559 N N . ARG A 1 72 ? -11.736 7.056 15.729 1.00 83.38 72 ARG A N 1
ATOM 560 C CA . ARG A 1 72 ? -12.601 7.975 16.495 1.00 83.38 72 ARG A CA 1
ATOM 561 C C . ARG A 1 72 ? -13.701 7.256 17.282 1.00 83.38 72 ARG A C 1
ATOM 563 O O . ARG A 1 72 ? -14.081 7.718 18.352 1.00 83.38 72 ARG A O 1
ATOM 570 N N . ALA A 1 73 ? -14.233 6.151 16.759 1.00 81.56 73 ALA A N 1
ATOM 571 C CA . ALA A 1 73 ? -15.215 5.335 17.472 1.00 81.56 73 ALA A CA 1
ATOM 572 C C . ALA A 1 73 ? -14.583 4.563 18.645 1.00 81.56 73 ALA A C 1
ATOM 574 O O . ALA A 1 73 ? -15.212 4.435 19.690 1.00 81.56 73 ALA A O 1
ATOM 575 N N . GLU A 1 74 ? -13.344 4.086 18.489 1.00 77.94 74 GLU A N 1
ATOM 576 C CA . GLU A 1 74 ? -12.580 3.435 19.562 1.00 77.94 74 GLU A CA 1
ATOM 577 C C . GLU A 1 74 ? -12.166 4.440 20.659 1.00 77.94 74 GLU A C 1
ATOM 579 O O . GLU A 1 74 ? -12.210 4.093 21.837 1.00 77.94 74 GLU A O 1
ATOM 584 N N . GLU A 1 75 ? -11.836 5.690 20.307 1.00 77.88 75 GLU A N 1
ATOM 585 C CA . GLU A 1 75 ? -11.574 6.767 21.280 1.00 77.88 75 GLU A CA 1
ATOM 586 C C . GLU A 1 75 ? -12.820 7.169 22.074 1.00 77.88 75 GLU A C 1
ATOM 588 O O . GLU A 1 75 ? -12.719 7.395 23.271 1.00 77.88 75 GLU A O 1
ATOM 593 N N . ALA A 1 76 ? -13.998 7.219 21.443 1.00 73.56 76 ALA A N 1
ATOM 594 C CA . ALA A 1 76 ? -15.250 7.546 22.131 1.00 73.56 76 ALA A CA 1
ATOM 595 C C . ALA A 1 76 ? -15.738 6.443 23.094 1.00 73.56 76 ALA A C 1
ATOM 597 O O . ALA A 1 76 ? -16.640 6.684 23.893 1.00 73.56 76 ALA A O 1
ATOM 598 N N . GLN A 1 77 ? -15.189 5.227 22.989 1.00 62.22 77 GLN A N 1
ATOM 599 C CA . GLN A 1 77 ? -15.475 4.105 23.890 1.00 62.22 77 GLN A CA 1
ATOM 600 C C . GLN A 1 77 ? -14.467 3.973 25.047 1.00 62.22 77 GLN A C 1
ATOM 602 O O . GLN A 1 77 ? -14.636 3.081 25.881 1.00 62.22 77 GLN A O 1
ATOM 607 N N . ARG A 1 78 ? -13.432 4.822 25.093 1.00 54.06 78 ARG A N 1
ATOM 608 C CA . ARG A 1 78 ? -12.502 4.958 26.225 1.00 54.06 78 ARG A CA 1
ATOM 609 C C . ARG A 1 78 ? -12.925 6.091 27.147 1.00 54.06 78 ARG A C 1
ATOM 611 O O . ARG A 1 78 ? -12.672 5.928 28.359 1.00 54.06 78 ARG A O 1
#

Sequence (78 aa):
LVVWTTITITVLKVFDIVMAMTGGQWDTSVLANLMYDWMFRGGGDYGRSSTLAMVLMLAVIPVMAFNIRRFRAEEAQR